Protein AF-A0A7S1TN09-F1 (afdb_monomer_lite)

Radius of gyration: 16.12 Å; chains: 1; bounding box: 36×36×45 Å

InterPro domains:
  IPR000008 C2 domain [PF00168] (5-78)
  IPR035892 C2 domain superfamily [G3DSA:2.60.40.150] (2-97)
  IPR035892 C2 domain superfamily [SSF49562] (10-98)

pLDDT: mean 85.34, std 12.24, range [42.09, 96.44]

Secondary structure (DSSP, 8-state):
--------------SS---------------TTPPPPPEEEEE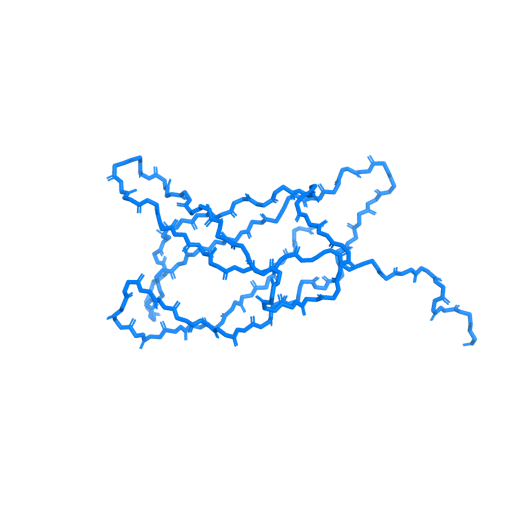EEE-SS-EEEEEEEEE-GGG-B-SPP-GGG-EEEEPBPS-TTSPP-EEEE--B-----GGG---

Organism: NCBI:txid1077150

Sequence (107 aa):
GSKACKGRVVCHQTTAPLWNELLIVRDVRIAEGEKFPNLNVILYDWNVIKADYLGRALISANELDDLPPAASNAQWYNVFTSNPESPGGQILADFQLVRIGSEAMAD

Foldseek 3Di:
DDWDDDADQDDDPDPDDDRPDDDDGPDDDADPPGDDDWDKDWDWDDDPVDTHTPFIFTGDPVLAAQDDFDLVQWDWTWTDDPDPPDHTDTDTGHHHDHDDDPPPPDD

Structure (mmCIF, N/CA/C/O backbone):
data_AF-A0A7S1TN09-F1
#
_entry.id   AF-A0A7S1TN09-F1
#
loop_
_atom_site.group_PDB
_atom_site.id
_atom_site.type_symbol
_atom_site.label_atom_id
_atom_site.label_alt_id
_atom_site.label_comp_id
_atom_site.label_asym_id
_atom_site.label_entity_id
_atom_site.label_seq_id
_atom_site.pdbx_PDB_ins_code
_atom_site.Cartn_x
_atom_site.Cartn_y
_atom_site.Cartn_z
_atom_site.occupancy
_atom_site.B_iso_or_equiv
_atom_site.auth_seq_id
_atom_site.auth_comp_id
_atom_site.auth_asym_id
_atom_site.auth_atom_id
_atom_site.pdbx_PDB_model_num
ATOM 1 N N . GLY A 1 1 ? 7.267 -2.905 18.222 1.00 57.59 1 GLY A N 1
ATOM 2 C CA . GLY A 1 1 ? 8.286 -3.012 17.154 1.00 57.59 1 GLY A CA 1
ATOM 3 C C . GLY A 1 1 ? 7.599 -2.954 15.805 1.00 57.59 1 GLY A C 1
ATOM 4 O O . GLY A 1 1 ? 6.457 -3.392 15.734 1.00 57.59 1 GLY A O 1
ATOM 5 N N . SER A 1 2 ? 8.256 -2.409 14.775 1.00 78.06 2 SER A N 1
ATOM 6 C CA . SER A 1 2 ? 7.678 -2.320 13.423 1.00 78.06 2 SER A CA 1
ATOM 7 C C . SER A 1 2 ? 7.352 -3.715 12.878 1.00 78.06 2 SER A C 1
ATOM 9 O O . SER A 1 2 ? 8.167 -4.632 13.002 1.00 78.06 2 SER A O 1
ATOM 11 N N . LYS A 1 3 ? 6.148 -3.889 12.328 1.00 90.06 3 LYS A N 1
ATOM 12 C CA . LYS A 1 3 ? 5.684 -5.131 11.698 1.00 90.06 3 LYS A CA 1
ATOM 13 C C . LYS A 1 3 ? 5.625 -4.915 10.191 1.00 90.06 3 LYS A C 1
ATOM 15 O O . LYS A 1 3 ? 5.196 -3.858 9.741 1.00 90.06 3 LYS A O 1
ATOM 20 N N . ALA A 1 4 ? 6.053 -5.912 9.427 1.00 92.88 4 ALA A N 1
ATOM 21 C CA . ALA A 1 4 ? 6.075 -5.847 7.974 1.00 92.88 4 ALA A CA 1
ATOM 22 C C . ALA A 1 4 ? 5.751 -7.213 7.366 1.00 92.88 4 ALA A C 1
ATOM 24 O O . ALA A 1 4 ? 5.985 -8.255 7.980 1.00 92.88 4 ALA A O 1
ATOM 25 N N . CYS A 1 5 ? 5.239 -7.188 6.141 1.00 94.31 5 CYS A N 1
ATOM 26 C CA . CYS A 1 5 ? 5.036 -8.350 5.287 1.00 94.31 5 CYS A CA 1
ATOM 27 C C . CYS A 1 5 ? 5.641 -8.042 3.910 1.00 94.31 5 CYS A C 1
ATOM 29 O O . CYS A 1 5 ? 5.689 -6.879 3.506 1.00 94.31 5 CYS A O 1
ATOM 31 N N . LYS A 1 6 ? 6.119 -9.070 3.204 1.00 93.75 6 LYS A N 1
ATOM 32 C CA . LYS A 1 6 ? 6.649 -8.953 1.842 1.00 93.75 6 LYS A CA 1
ATOM 33 C C . LYS A 1 6 ? 5.672 -9.618 0.873 1.00 93.75 6 LYS A C 1
ATOM 35 O O . LYS A 1 6 ? 5.331 -10.781 1.071 1.00 93.75 6 LYS A O 1
ATOM 40 N N . GLY A 1 7 ? 5.275 -8.888 -0.166 1.00 92.94 7 GLY A N 1
ATOM 41 C CA . GLY A 1 7 ? 4.480 -9.420 -1.272 1.00 92.94 7 GLY A CA 1
ATOM 42 C C . GLY A 1 7 ? 5.284 -10.261 -2.260 1.00 92.94 7 GLY A C 1
ATOM 43 O O . GLY A 1 7 ? 6.508 -10.412 -2.152 1.00 92.94 7 GLY A O 1
ATOM 44 N N . ARG A 1 8 ? 4.591 -10.831 -3.243 1.00 92.62 8 ARG A N 1
ATOM 45 C CA . ARG A 1 8 ? 5.225 -11.614 -4.308 1.00 92.62 8 ARG A CA 1
ATOM 46 C C . ARG A 1 8 ? 6.051 -10.720 -5.229 1.00 92.62 8 ARG A C 1
ATOM 48 O O . ARG A 1 8 ? 5.687 -9.587 -5.535 1.00 92.62 8 ARG A O 1
ATOM 55 N N . VAL A 1 9 ? 7.164 -11.262 -5.718 1.00 90.06 9 VAL A N 1
ATOM 56 C CA . VAL A 1 9 ? 7.922 -10.635 -6.805 1.00 90.06 9 VAL A CA 1
ATOM 57 C C . VAL A 1 9 ? 7.248 -11.003 -8.122 1.00 90.06 9 VAL A C 1
ATOM 59 O O . VAL A 1 9 ? 7.109 -12.185 -8.434 1.00 90.06 9 VAL A O 1
ATOM 62 N N . VAL A 1 10 ? 6.836 -9.995 -8.886 1.00 85.56 10 VAL A N 1
ATOM 63 C CA . VAL A 1 10 ? 6.203 -10.161 -10.197 1.00 85.56 10 VAL A CA 1
ATOM 64 C C . VAL A 1 10 ? 7.196 -9.696 -11.260 1.00 85.56 10 VAL A C 1
ATOM 66 O O . VAL A 1 10 ? 7.529 -8.518 -11.322 1.00 85.56 10 VAL A O 1
ATOM 69 N N . CYS A 1 11 ? 7.696 -10.624 -12.080 1.00 72.19 11 CYS A N 1
ATOM 70 C CA . CYS A 1 11 ? 8.667 -10.330 -13.136 1.00 72.19 11 CYS A CA 1
ATOM 71 C C . CYS A 1 11 ? 7.971 -10.308 -14.500 1.00 72.19 11 CYS A C 1
ATOM 73 O O . CYS A 1 11 ? 8.029 -11.253 -15.286 1.00 72.19 11 CYS A O 1
ATOM 75 N N . HIS A 1 12 ? 7.277 -9.210 -14.760 1.00 66.62 12 HIS A N 1
ATOM 76 C CA . HIS A 1 12 ? 6.809 -8.850 -16.088 1.00 66.62 12 HIS A CA 1
ATOM 77 C C . HIS A 1 12 ? 7.455 -7.501 -16.363 1.00 66.62 12 HIS A C 1
ATOM 79 O O . HIS A 1 12 ? 7.265 -6.588 -15.570 1.00 66.62 12 HIS A O 1
ATOM 85 N N . GLN A 1 13 ? 8.275 -7.367 -17.405 1.00 81.12 13 GLN A N 1
ATOM 86 C CA . GLN A 1 13 ? 8.835 -6.069 -17.794 1.00 81.12 13 GLN A CA 1
ATOM 87 C C . GLN A 1 13 ? 7.681 -5.147 -18.230 1.00 81.12 13 GLN A C 1
ATOM 89 O O . GLN A 1 13 ? 7.343 -5.075 -19.407 1.00 81.12 13 GLN A O 1
ATOM 94 N N . THR A 1 14 ? 7.002 -4.522 -17.267 1.00 86.62 14 THR A N 1
ATOM 95 C CA . THR A 1 14 ? 5.764 -3.765 -17.455 1.00 86.62 14 THR A CA 1
ATOM 96 C C . THR A 1 14 ? 5.713 -2.574 -16.510 1.00 86.62 14 THR A C 1
ATOM 98 O O . THR A 1 14 ? 6.253 -2.608 -15.407 1.00 86.62 14 THR A O 1
ATOM 101 N N . THR A 1 15 ? 5.026 -1.523 -16.942 1.00 87.44 15 THR A N 1
ATOM 102 C CA . THR A 1 15 ? 4.771 -0.314 -16.150 1.00 87.44 15 THR A CA 1
ATOM 103 C C . THR A 1 15 ? 3.530 -0.434 -15.267 1.00 87.44 15 THR A C 1
ATOM 105 O O . THR A 1 15 ? 3.339 0.388 -14.376 1.00 87.44 15 THR A O 1
ATOM 108 N N . ALA A 1 16 ? 2.697 -1.455 -15.492 1.00 90.69 16 ALA A N 1
ATOM 109 C CA . ALA A 1 16 ? 1.463 -1.710 -14.751 1.00 90.69 16 ALA A CA 1
ATOM 110 C C . ALA A 1 16 ? 1.418 -3.165 -14.240 1.00 90.69 16 ALA A C 1
ATOM 112 O O . ALA A 1 16 ? 0.633 -3.977 -14.739 1.00 90.69 16 ALA A O 1
ATOM 113 N N . PRO A 1 17 ? 2.308 -3.544 -13.303 1.00 92.31 17 PRO A N 1
ATOM 114 C CA . PRO A 1 17 ? 2.315 -4.885 -12.730 1.00 92.31 17 PRO A CA 1
ATOM 115 C C . PRO A 1 17 ? 1.031 -5.165 -11.941 1.00 92.31 17 PRO A C 1
ATOM 117 O O . PRO A 1 17 ? 0.481 -4.289 -11.275 1.00 92.31 17 PRO A O 1
ATOM 120 N N . LEU A 1 18 ? 0.574 -6.417 -11.999 1.00 93.50 18 LEU A N 1
ATOM 121 C CA . LEU A 1 18 ? -0.574 -6.903 -11.240 1.00 93.50 18 LEU A CA 1
ATOM 122 C C . LEU A 1 18 ? -0.106 -7.946 -10.231 1.00 93.50 18 LEU A C 1
ATOM 124 O O . LEU A 1 18 ? 0.451 -8.975 -10.613 1.00 93.50 18 LEU A O 1
ATOM 128 N N . TRP A 1 19 ? -0.366 -7.697 -8.949 1.00 92.81 19 TRP A N 1
ATOM 129 C CA . TRP A 1 19 ? -0.049 -8.654 -7.891 1.00 92.81 19 TRP A CA 1
ATOM 130 C C . TRP A 1 19 ? -1.205 -9.580 -7.558 1.00 92.81 19 TRP A C 1
ATOM 132 O O . TRP A 1 19 ? -0.940 -10.734 -7.244 1.00 92.81 19 TRP A O 1
ATOM 142 N N . ASN A 1 20 ? -2.460 -9.114 -7.620 1.00 91.94 20 ASN A N 1
ATOM 143 C CA . ASN A 1 20 ? -3.653 -9.885 -7.236 1.00 91.94 20 ASN A CA 1
ATOM 144 C C . ASN A 1 20 ? -3.418 -10.703 -5.952 1.00 91.94 20 ASN A C 1
ATOM 146 O O . ASN A 1 20 ? -3.549 -11.929 -5.947 1.00 91.94 20 ASN A O 1
ATOM 150 N N . GLU A 1 21 ? -2.946 -10.036 -4.899 1.00 93.75 21 GLU A N 1
ATOM 151 C CA . GLU A 1 21 ? -2.536 -10.677 -3.653 1.00 93.75 21 GLU A CA 1
ATOM 152 C C . GLU A 1 21 ? -3.174 -10.018 -2.433 1.00 93.75 21 GLU A C 1
ATOM 154 O O . GLU A 1 21 ? -3.518 -8.840 -2.455 1.00 93.75 21 GLU A O 1
ATOM 159 N N . LEU A 1 22 ? -3.300 -10.803 -1.364 1.00 92.81 22 LEU A N 1
ATOM 160 C CA . LEU A 1 22 ? -3.721 -10.345 -0.048 1.00 92.81 22 LEU A CA 1
ATOM 161 C C . LEU A 1 22 ? -2.523 -10.429 0.898 1.00 92.81 22 LEU A C 1
ATOM 163 O O . LEU A 1 22 ? -1.980 -11.515 1.115 1.00 92.81 22 LEU A O 1
ATOM 167 N N . LEU A 1 23 ? -2.135 -9.296 1.481 1.00 94.50 23 LEU A N 1
ATOM 168 C CA . LEU A 1 23 ? -1.094 -9.230 2.505 1.00 94.50 23 LEU A CA 1
ATOM 169 C C . LEU A 1 23 ? -1.728 -8.976 3.866 1.00 94.50 23 LEU A C 1
ATOM 171 O O . LEU A 1 23 ? -2.540 -8.071 4.025 1.00 94.50 23 LEU A O 1
ATOM 175 N N . ILE A 1 24 ? -1.334 -9.774 4.858 1.00 93.00 24 ILE A N 1
ATOM 176 C CA . ILE A 1 24 ? -1.842 -9.661 6.225 1.00 93.00 24 ILE A CA 1
ATOM 177 C C . ILE A 1 24 ? -0.662 -9.404 7.155 1.00 93.00 24 ILE A C 1
ATOM 179 O O . ILE A 1 24 ? 0.184 -10.277 7.366 1.00 93.00 24 ILE A O 1
ATOM 183 N N . VAL A 1 25 ? -0.623 -8.210 7.744 1.00 92.12 25 VAL A N 1
ATOM 184 C CA . VAL A 1 25 ? 0.320 -7.875 8.815 1.00 92.12 25 VAL A CA 1
ATOM 185 C C . VAL A 1 25 ? -0.315 -8.270 10.148 1.00 92.12 25 VAL A C 1
ATOM 187 O O . VAL A 1 25 ? -1.246 -7.624 10.618 1.00 92.12 25 VAL A O 1
ATOM 190 N N . ARG A 1 26 ? 0.163 -9.365 10.746 1.00 90.31 26 ARG A N 1
ATOM 191 C CA . ARG A 1 26 ? -0.372 -9.903 12.008 1.00 90.31 26 ARG A CA 1
ATOM 192 C C . ARG A 1 26 ? 0.317 -9.304 13.234 1.00 90.31 26 ARG A C 1
ATOM 194 O O . ARG A 1 26 ? 1.411 -8.742 13.150 1.00 90.31 26 ARG A O 1
ATOM 201 N N . ASP A 1 27 ? -0.331 -9.478 14.384 1.00 87.56 27 ASP A N 1
ATOM 202 C CA . ASP A 1 27 ? 0.200 -9.155 15.714 1.00 87.56 27 ASP A CA 1
ATOM 203 C C . ASP A 1 27 ? 0.636 -7.691 15.874 1.00 87.56 27 ASP A C 1
ATOM 205 O O . ASP A 1 27 ? 1.622 -7.382 16.556 1.00 87.56 27 ASP A O 1
ATOM 209 N N . VAL A 1 28 ? -0.092 -6.780 15.226 1.00 86.94 28 VAL A N 1
ATOM 210 C CA . VAL A 1 28 ? 0.057 -5.339 15.427 1.00 86.94 28 VAL A CA 1
ATOM 211 C C . VAL A 1 28 ? -0.588 -4.994 16.765 1.00 86.94 28 VAL A C 1
ATOM 213 O O . VAL A 1 28 ? -1.807 -4.999 16.905 1.00 86.94 28 VAL A O 1
ATOM 216 N N . ARG A 1 29 ? 0.249 -4.74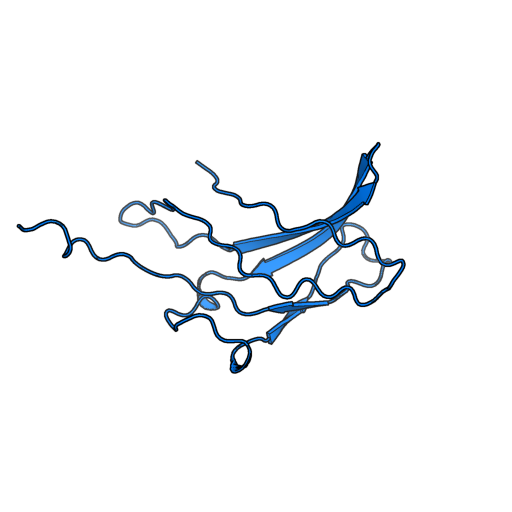1 17.773 1.00 86.19 29 ARG A N 1
ATOM 217 C CA . ARG A 1 29 ? -0.184 -4.289 19.099 1.00 86.19 29 ARG A CA 1
ATOM 218 C C . ARG A 1 29 ? -0.042 -2.776 19.167 1.00 86.19 29 ARG A C 1
ATOM 220 O O . ARG A 1 29 ? 1.041 -2.267 18.887 1.00 86.19 29 ARG A O 1
ATOM 227 N N . ILE A 1 30 ? -1.121 -2.103 19.541 1.00 83.94 30 ILE A N 1
ATOM 228 C CA . ILE A 1 30 ? -1.184 -0.655 19.747 1.00 83.94 30 ILE A CA 1
ATOM 229 C C . ILE A 1 30 ? -1.491 -0.469 21.227 1.00 83.94 30 ILE A C 1
ATOM 231 O O . ILE A 1 30 ? -2.468 -1.042 21.713 1.00 83.94 30 ILE A O 1
ATOM 235 N N . ALA A 1 31 ? -0.619 0.222 21.959 1.00 83.94 31 ALA A N 1
ATOM 236 C CA . ALA A 1 31 ? -0.846 0.439 23.381 1.00 83.94 31 ALA A CA 1
ATOM 237 C C . ALA A 1 31 ? -1.988 1.442 23.601 1.00 83.94 31 ALA A C 1
ATOM 239 O O . ALA A 1 31 ? -2.319 2.247 22.729 1.00 83.94 31 ALA A O 1
ATOM 240 N N . GLU A 1 32 ? -2.602 1.394 24.781 1.00 83.81 32 GLU A N 1
ATOM 241 C CA . GLU A 1 32 ? -3.653 2.343 25.139 1.00 83.81 32 GLU A CA 1
ATOM 242 C C . GLU A 1 32 ? -3.122 3.786 25.080 1.00 83.81 32 GLU A C 1
ATOM 244 O O . GLU A 1 32 ? -2.050 4.093 25.600 1.00 83.81 32 GLU A O 1
ATOM 249 N N . GLY A 1 33 ? -3.861 4.668 24.402 1.00 85.88 33 GLY A N 1
ATOM 250 C CA . GLY A 1 33 ? -3.466 6.063 24.189 1.00 85.88 33 GLY A CA 1
ATOM 251 C C . GLY A 1 33 ? -2.465 6.296 23.048 1.00 85.88 33 GLY A C 1
ATOM 252 O O . GLY A 1 33 ? -2.211 7.452 22.704 1.00 85.88 33 GLY A O 1
ATOM 253 N N . GLU A 1 34 ? -1.925 5.248 22.416 1.00 86.38 34 GLU A N 1
ATOM 254 C CA . GLU A 1 34 ? -1.118 5.407 21.205 1.00 86.38 34 GLU A CA 1
ATOM 255 C C . GLU A 1 34 ? -1.991 5.723 19.988 1.00 86.38 34 GLU A C 1
ATOM 257 O O . GLU A 1 34 ? -3.106 5.223 19.823 1.00 86.38 34 GLU A O 1
ATOM 262 N N . LYS A 1 35 ? -1.459 6.560 19.092 1.00 85.56 35 LYS A N 1
ATOM 263 C CA . LYS A 1 35 ? -2.094 6.803 17.796 1.00 85.56 35 LYS A CA 1
ATOM 264 C C . LYS A 1 35 ? -1.970 5.561 16.925 1.00 85.56 35 LYS A C 1
ATOM 266 O O . LYS A 1 35 ? -0.923 4.913 16.902 1.00 85.56 35 LYS A O 1
ATOM 271 N N . PHE A 1 36 ? -3.011 5.295 16.143 1.00 85.94 36 PHE A N 1
ATOM 272 C CA . PHE A 1 36 ? -2.952 4.268 15.115 1.00 85.94 36 PHE A CA 1
ATOM 273 C C . PHE A 1 36 ? -1.808 4.561 14.129 1.00 85.94 36 PHE A C 1
ATOM 275 O O . PHE A 1 36 ? -1.631 5.715 13.718 1.00 85.94 36 PHE A O 1
ATOM 282 N N . PRO A 1 37 ? -0.999 3.549 13.771 1.00 85.19 37 PRO A N 1
ATOM 283 C CA . PRO A 1 37 ? 0.114 3.741 12.862 1.00 85.19 37 PRO A CA 1
ATOM 284 C C . PRO A 1 37 ? -0.391 3.914 11.430 1.00 85.19 37 PRO A C 1
ATOM 286 O O . PRO A 1 37 ? -1.297 3.213 10.987 1.00 85.19 37 PRO A O 1
ATOM 289 N N . ASN A 1 38 ? 0.260 4.802 10.685 1.00 91.38 38 ASN A N 1
ATOM 290 C CA . ASN A 1 38 ? 0.082 4.863 9.239 1.00 91.38 38 ASN A CA 1
ATOM 291 C C . ASN A 1 38 ? 0.659 3.602 8.587 1.00 91.38 38 ASN A C 1
ATOM 293 O O . ASN A 1 38 ? 1.720 3.105 8.992 1.00 91.38 38 ASN A O 1
ATOM 297 N N . LEU A 1 39 ? 0.010 3.131 7.528 1.00 93.50 39 LEU A N 1
ATOM 298 C CA . LEU A 1 39 ? 0.524 2.044 6.712 1.00 93.50 39 LEU A CA 1
ATOM 299 C C . LEU A 1 39 ? 1.484 2.608 5.659 1.00 93.50 39 LEU A C 1
ATOM 301 O O . LEU A 1 39 ? 1.198 3.590 4.977 1.00 93.50 39 LEU A O 1
ATOM 305 N N . ASN A 1 40 ? 2.647 1.975 5.534 1.00 95.06 40 ASN A N 1
ATOM 306 C CA . ASN A 1 40 ? 3.631 2.306 4.512 1.00 95.06 40 ASN A CA 1
ATOM 307 C C . ASN A 1 40 ? 3.714 1.144 3.527 1.00 95.06 40 ASN A C 1
ATOM 309 O O . ASN A 1 40 ? 4.129 0.048 3.905 1.00 95.06 40 ASN A O 1
ATOM 313 N N . VAL A 1 41 ? 3.372 1.398 2.268 1.00 95.38 41 VAL A N 1
ATOM 314 C CA . VAL A 1 41 ? 3.577 0.446 1.175 1.00 95.38 41 VAL A CA 1
ATOM 315 C C . VAL A 1 41 ? 4.798 0.889 0.400 1.00 95.38 41 VAL A C 1
ATOM 317 O O . VAL A 1 41 ? 4.827 1.992 -0.142 1.00 95.38 41 VAL A O 1
ATOM 320 N N . ILE A 1 42 ? 5.821 0.040 0.380 1.00 94.56 42 ILE A N 1
ATOM 321 C CA . ILE A 1 42 ? 7.094 0.345 -0.265 1.00 94.56 42 ILE A CA 1
ATOM 322 C C . ILE A 1 42 ? 7.253 -0.550 -1.485 1.00 94.56 42 ILE A C 1
ATOM 324 O O . ILE A 1 42 ? 7.201 -1.775 -1.372 1.00 94.56 42 ILE A O 1
ATOM 328 N N . LEU A 1 43 ? 7.461 0.075 -2.639 1.00 92.81 43 LEU A N 1
ATOM 329 C CA . LEU A 1 43 ? 7.656 -0.607 -3.906 1.00 92.81 43 LEU A CA 1
ATOM 330 C C . LEU A 1 43 ? 9.140 -0.680 -4.240 1.00 92.81 43 LEU A C 1
ATOM 332 O O . LEU A 1 43 ? 9.878 0.300 -4.105 1.00 92.81 43 LEU A O 1
ATOM 336 N N . TYR A 1 44 ? 9.547 -1.852 -4.712 1.00 91.62 44 TYR A N 1
ATOM 337 C CA . TYR A 1 44 ? 10.898 -2.121 -5.170 1.00 91.62 44 TYR A CA 1
ATOM 338 C C . TYR A 1 44 ? 10.854 -2.783 -6.543 1.00 91.62 44 TYR A C 1
ATOM 340 O O . TYR A 1 44 ? 10.016 -3.654 -6.778 1.00 91.62 44 TYR A O 1
ATOM 348 N N . ASP A 1 45 ? 11.793 -2.416 -7.406 1.00 89.12 45 ASP A N 1
ATOM 349 C CA . ASP A 1 45 ? 12.185 -3.227 -8.547 1.00 89.12 45 ASP A CA 1
ATOM 350 C C . ASP A 1 45 ? 13.160 -4.287 -8.038 1.00 89.12 45 ASP A C 1
ATOM 352 O O . ASP A 1 45 ? 14.202 -3.976 -7.453 1.00 89.12 45 ASP A O 1
ATOM 356 N N . TRP A 1 46 ? 12.771 -5.552 -8.157 1.00 86.25 46 TRP A N 1
ATOM 357 C CA . TRP A 1 46 ? 13.518 -6.655 -7.577 1.00 86.25 46 TRP A CA 1
ATOM 358 C C . TRP A 1 46 ? 14.327 -7.383 -8.644 1.00 86.25 46 TRP A C 1
ATOM 360 O O . TRP A 1 46 ? 13.789 -8.130 -9.460 1.00 86.25 46 TRP A O 1
ATOM 370 N N . ASN A 1 47 ? 15.646 -7.274 -8.540 1.00 82.75 47 ASN A N 1
ATOM 371 C CA . ASN A 1 47 ? 16.604 -8.145 -9.200 1.00 82.75 47 ASN A CA 1
ATOM 372 C C . ASN A 1 47 ? 17.194 -9.125 -8.164 1.00 82.75 47 ASN A C 1
ATOM 374 O O . ASN A 1 47 ? 17.337 -8.805 -6.985 1.00 82.75 47 ASN A O 1
ATOM 378 N N . VAL A 1 48 ? 17.577 -10.332 -8.595 1.00 80.81 48 VAL A N 1
ATOM 379 C CA . VAL A 1 48 ? 18.278 -11.332 -7.766 1.00 80.81 48 VAL A CA 1
ATOM 380 C C . VAL A 1 48 ? 19.533 -10.788 -7.070 1.00 80.81 48 VAL A C 1
ATOM 382 O O . VAL A 1 48 ? 19.913 -11.307 -6.025 1.00 80.81 48 VAL A O 1
ATOM 385 N N . ILE A 1 49 ? 20.156 -9.739 -7.616 1.00 87.00 49 ILE A N 1
ATOM 386 C CA . ILE A 1 49 ? 21.362 -9.109 -7.055 1.00 87.00 49 ILE A CA 1
ATOM 387 C C . ILE A 1 49 ? 21.026 -7.904 -6.160 1.00 87.00 49 ILE A C 1
ATOM 389 O O . ILE A 1 49 ? 21.759 -7.616 -5.214 1.00 87.00 49 ILE A O 1
ATOM 393 N N . LYS A 1 50 ? 19.941 -7.175 -6.451 1.00 86.69 50 LYS A N 1
ATOM 394 C CA . LYS A 1 50 ? 19.624 -5.894 -5.808 1.00 86.69 50 LYS A CA 1
ATOM 395 C C . LYS A 1 50 ? 18.131 -5.584 -5.890 1.00 86.69 50 LYS A C 1
ATOM 397 O O . LYS A 1 50 ? 17.503 -5.837 -6.910 1.00 86.69 50 LYS A O 1
ATOM 402 N N . ALA A 1 51 ? 17.596 -4.976 -4.835 1.00 88.31 51 ALA A N 1
ATOM 403 C CA . ALA A 1 51 ? 16.288 -4.335 -4.861 1.00 88.31 51 ALA A CA 1
ATOM 404 C C . ALA A 1 51 ? 16.461 -2.816 -5.000 1.00 88.31 51 ALA A C 1
ATOM 406 O O . ALA A 1 51 ? 17.065 -2.183 -4.130 1.00 88.31 51 ALA A O 1
ATOM 407 N N . ASP A 1 52 ? 15.942 -2.238 -6.077 1.00 89.56 52 ASP A N 1
ATOM 408 C CA . ASP A 1 52 ? 15.937 -0.798 -6.312 1.00 89.56 52 ASP A CA 1
ATOM 409 C C . ASP A 1 52 ? 14.630 -0.194 -5.796 1.00 89.56 52 ASP A C 1
ATOM 411 O O . ASP A 1 52 ? 13.542 -0.660 -6.116 1.00 89.56 52 ASP A O 1
ATOM 415 N N . TYR A 1 53 ? 14.717 0.828 -4.943 1.00 90.62 53 TYR A N 1
ATOM 416 C CA . TYR A 1 53 ? 13.536 1.503 -4.402 1.00 90.62 53 TYR A CA 1
ATOM 417 C C . TYR A 1 53 ? 12.825 2.293 -5.503 1.00 90.62 53 TYR A C 1
ATOM 419 O O . TYR A 1 53 ? 13.425 3.174 -6.117 1.00 90.62 53 TYR A O 1
ATOM 427 N N . LEU A 1 54 ? 11.540 2.010 -5.706 1.00 90.12 54 LEU A N 1
ATOM 428 C CA . LEU A 1 54 ? 10.701 2.720 -6.672 1.00 90.12 54 LEU A CA 1
ATOM 429 C C . LEU A 1 54 ? 9.908 3.843 -6.012 1.00 90.12 54 LEU A C 1
ATOM 431 O O . LEU A 1 54 ? 9.721 4.904 -6.600 1.00 90.12 54 LEU A O 1
ATOM 435 N N . GLY A 1 55 ? 9.445 3.633 -4.781 1.00 92.94 55 GLY A N 1
ATOM 436 C CA . GLY A 1 55 ? 8.649 4.635 -4.094 1.00 92.94 55 GLY A CA 1
ATOM 437 C C . GLY A 1 55 ? 7.888 4.102 -2.892 1.00 92.94 55 GLY A C 1
ATOM 438 O O . GLY A 1 55 ? 7.960 2.921 -2.543 1.00 92.94 55 GLY A O 1
ATOM 439 N N . ARG A 1 56 ? 7.140 5.005 -2.261 1.00 94.19 56 ARG A N 1
ATOM 440 C CA . ARG A 1 56 ? 6.327 4.726 -1.082 1.00 94.19 56 ARG A CA 1
ATOM 441 C C . ARG A 1 56 ? 4.958 5.377 -1.199 1.00 94.19 56 ARG A C 1
ATOM 443 O O . ARG A 1 56 ? 4.873 6.589 -1.390 1.00 94.19 56 ARG A O 1
ATOM 450 N N . ALA A 1 57 ? 3.911 4.588 -1.001 1.00 94.38 57 ALA A N 1
ATOM 451 C CA . ALA A 1 57 ? 2.592 5.100 -0.658 1.00 94.38 57 ALA A CA 1
ATOM 452 C C . ALA A 1 57 ? 2.461 5.140 0.872 1.00 94.38 57 ALA A C 1
ATOM 454 O O . ALA A 1 57 ? 2.812 4.177 1.563 1.00 94.38 57 ALA A O 1
ATOM 455 N N . LEU A 1 58 ? 2.005 6.276 1.398 1.00 94.12 58 LEU A N 1
ATOM 456 C CA . LEU A 1 58 ? 1.715 6.471 2.816 1.00 94.12 58 LEU A CA 1
ATOM 457 C C . LEU A 1 58 ? 0.203 6.579 2.976 1.00 94.12 58 LEU A C 1
ATOM 459 O O . LEU A 1 58 ? -0.396 7.498 2.428 1.00 94.12 58 LEU A O 1
ATOM 463 N N . ILE A 1 59 ? -0.376 5.648 3.722 1.00 94.50 59 ILE A N 1
ATOM 464 C CA . ILE A 1 59 ? -1.813 5.557 3.952 1.00 94.50 59 ILE A CA 1
ATOM 465 C C . ILE A 1 59 ? -2.036 5.969 5.401 1.00 94.50 59 ILE A C 1
ATOM 467 O O . ILE A 1 59 ? -1.460 5.380 6.326 1.00 94.50 59 ILE A O 1
ATOM 471 N N . SER A 1 60 ? -2.813 7.029 5.597 1.00 92.56 60 SER A N 1
ATOM 472 C CA . SER A 1 60 ? -3.137 7.530 6.924 1.00 92.56 60 SER A CA 1
ATOM 473 C C . SER A 1 60 ? -3.953 6.495 7.682 1.00 92.56 60 SER A C 1
ATOM 475 O O . SER A 1 60 ? -4.814 5.833 7.112 1.00 92.56 60 SER A O 1
ATOM 477 N N . ALA A 1 61 ? -3.749 6.391 8.992 1.00 90.12 61 ALA A N 1
ATOM 478 C CA . ALA A 1 61 ? -4.566 5.506 9.817 1.00 90.12 61 ALA A CA 1
ATOM 479 C C . ALA A 1 61 ? -6.077 5.802 9.729 1.00 90.12 61 ALA A C 1
ATOM 481 O O . ALA A 1 61 ? -6.880 4.901 9.928 1.00 90.12 61 ALA A O 1
ATOM 482 N N . ASN A 1 62 ? -6.464 7.042 9.411 1.00 89.62 62 ASN A N 1
ATOM 483 C CA . ASN A 1 62 ? -7.869 7.427 9.229 1.00 89.62 62 ASN A CA 1
ATOM 484 C C . ASN A 1 62 ? -8.467 6.942 7.897 1.00 89.62 62 ASN A C 1
ATOM 486 O O . ASN A 1 62 ? -9.677 7.015 7.720 1.00 89.62 62 ASN A O 1
ATOM 490 N N . GLU A 1 63 ? -7.620 6.524 6.956 1.00 90.44 63 GLU A N 1
ATOM 491 C CA . GLU A 1 63 ? -8.023 5.938 5.675 1.00 90.44 63 GLU A CA 1
ATOM 492 C C . GLU A 1 63 ? -8.113 4.410 5.757 1.00 90.44 63 GLU A C 1
ATOM 494 O O . GLU A 1 63 ? -8.534 3.788 4.791 1.00 90.44 63 GLU A O 1
ATOM 499 N N . LEU A 1 64 ? -7.707 3.815 6.887 1.00 89.38 64 LEU A N 1
ATOM 500 C CA . LEU A 1 64 ? -7.874 2.392 7.152 1.00 89.38 64 LEU A CA 1
ATOM 501 C C . LEU A 1 64 ? -9.264 2.171 7.752 1.00 89.38 64 LEU A C 1
ATOM 503 O O . LEU A 1 64 ? -9.522 2.548 8.898 1.00 89.38 64 LEU A O 1
ATOM 507 N N . ASP A 1 65 ? -10.153 1.572 6.978 1.00 83.44 65 ASP A N 1
ATOM 508 C CA . ASP A 1 65 ? -11.484 1.158 7.401 1.00 83.44 65 ASP A CA 1
ATOM 509 C C . ASP A 1 65 ? -11.456 -0.198 8.129 1.00 83.44 65 ASP A C 1
ATOM 511 O O . ASP A 1 65 ? -10.429 -0.874 8.254 1.00 83.44 65 ASP A O 1
ATOM 515 N N . ASP A 1 66 ? -12.589 -0.545 8.733 1.00 83.38 66 ASP A N 1
ATOM 516 C CA . ASP A 1 66 ? -12.823 -1.791 9.462 1.00 83.38 66 ASP A CA 1
ATOM 517 C C . ASP A 1 66 ? -13.673 -2.787 8.655 1.00 83.38 66 ASP A C 1
ATOM 519 O O . ASP A 1 66 ? -14.190 -3.769 9.199 1.00 83.38 66 ASP A O 1
ATOM 523 N N . LEU A 1 67 ? -13.806 -2.551 7.348 1.00 85.38 67 LEU A N 1
ATOM 524 C CA . LEU A 1 67 ? -14.546 -3.410 6.442 1.00 85.38 67 LEU A CA 1
ATOM 525 C C . LEU A 1 67 ? -13.754 -4.694 6.125 1.00 85.38 67 LEU A C 1
ATOM 527 O O . LEU A 1 67 ? -12.526 -4.771 6.234 1.00 85.38 67 LEU A O 1
ATOM 531 N N . PRO A 1 68 ? -14.438 -5.773 5.716 1.00 84.62 68 PRO A N 1
ATOM 532 C CA . PRO A 1 68 ? -13.754 -6.907 5.117 1.00 84.62 68 PRO A CA 1
ATOM 533 C C . PRO A 1 68 ? -13.031 -6.474 3.831 1.00 84.62 68 PRO A C 1
ATOM 535 O O . PRO A 1 68 ? -13.631 -5.757 3.026 1.00 84.62 68 PRO A O 1
ATOM 538 N N . PRO A 1 69 ? -11.793 -6.945 3.588 1.00 85.44 69 PRO A N 1
ATOM 539 C CA . PRO A 1 69 ? -11.044 -6.571 2.396 1.00 85.44 69 PRO A CA 1
ATOM 540 C C . PRO A 1 69 ? -11.780 -7.019 1.132 1.00 85.44 69 PRO A C 1
ATOM 542 O O . PRO A 1 69 ? -12.117 -8.198 0.980 1.00 85.44 69 PRO A O 1
ATOM 545 N N . ALA A 1 70 ? -12.006 -6.086 0.211 1.00 88.06 70 ALA A N 1
ATOM 546 C CA . ALA A 1 70 ? -12.749 -6.324 -1.017 1.00 88.06 70 ALA A CA 1
ATOM 547 C C . ALA A 1 70 ? -12.194 -5.496 -2.181 1.00 88.06 70 ALA A C 1
ATOM 549 O O . ALA A 1 70 ? -11.961 -4.297 -2.074 1.00 88.06 70 ALA A O 1
ATOM 550 N N . ALA A 1 71 ? -12.071 -6.119 -3.357 1.00 87.12 71 ALA A N 1
ATOM 551 C CA . ALA A 1 71 ? -11.610 -5.427 -4.565 1.00 87.12 71 ALA A CA 1
ATOM 552 C C . ALA A 1 71 ? -12.517 -4.247 -4.969 1.00 87.12 71 ALA A C 1
ATOM 554 O O . ALA A 1 71 ? -12.052 -3.309 -5.608 1.00 87.12 71 ALA A O 1
ATOM 555 N N . SER A 1 72 ? -13.797 -4.278 -4.580 1.00 92.00 72 SER A N 1
ATOM 556 C CA . SER A 1 72 ? -14.745 -3.177 -4.784 1.00 92.00 72 SER A CA 1
ATOM 557 C C . SER A 1 72 ? -14.408 -1.917 -3.989 1.00 92.00 72 SER A C 1
ATOM 559 O O . SER A 1 72 ? -14.858 -0.841 -4.368 1.00 92.00 72 SER A O 1
ATOM 561 N N . ASN A 1 73 ? -13.638 -2.048 -2.908 1.00 92.62 73 ASN A N 1
ATOM 562 C CA . ASN A 1 73 ? -13.245 -0.940 -2.041 1.00 92.62 73 ASN A CA 1
ATOM 563 C C . ASN A 1 73 ? -11.887 -0.352 -2.449 1.00 92.62 73 ASN A C 1
ATOM 565 O O . ASN A 1 73 ? -11.461 0.645 -1.877 1.00 92.62 73 ASN A O 1
ATOM 569 N N . ALA A 1 74 ? -11.207 -0.952 -3.434 1.00 94.25 74 ALA A N 1
ATOM 570 C CA . ALA A 1 74 ? -9.864 -0.550 -3.813 1.00 94.25 74 ALA A CA 1
ATOM 571 C C . ALA A 1 74 ? -9.822 0.876 -4.380 1.00 94.25 74 ALA A C 1
ATOM 573 O O . ALA A 1 74 ? -10.639 1.265 -5.217 1.00 94.25 74 ALA A O 1
ATOM 574 N N . GLN A 1 75 ? -8.813 1.636 -3.960 1.00 94.88 75 GLN A N 1
ATOM 575 C CA . GLN A 1 75 ? -8.585 3.020 -4.370 1.00 94.88 75 GLN A CA 1
ATOM 576 C C . GLN A 1 75 ? -7.157 3.207 -4.882 1.00 94.88 75 GLN A C 1
ATOM 578 O O . GLN A 1 75 ? -6.253 2.428 -4.572 1.00 94.88 75 GLN A O 1
ATOM 583 N N . TRP A 1 76 ? -6.960 4.235 -5.707 1.00 95.19 76 TRP A N 1
ATOM 584 C CA . TRP A 1 76 ? -5.638 4.607 -6.199 1.00 95.19 76 TRP A CA 1
ATOM 585 C C . TRP A 1 76 ? -4.903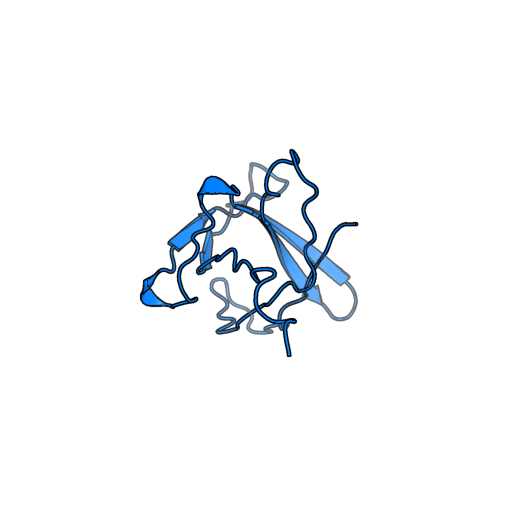 5.452 -5.161 1.00 95.19 76 TRP A C 1
ATOM 587 O O . TRP A 1 76 ? -5.322 6.565 -4.851 1.00 95.19 76 TRP A O 1
ATOM 597 N N . TYR A 1 77 ? -3.766 4.953 -4.686 1.00 94.00 77 TYR A N 1
ATOM 598 C CA . TYR A 1 77 ? -2.872 5.662 -3.777 1.00 94.00 77 TYR A CA 1
ATOM 599 C C . TYR A 1 77 ? -1.621 6.117 -4.518 1.00 94.00 77 TYR A C 1
ATOM 601 O O . TYR A 1 77 ? -0.968 5.337 -5.217 1.00 94.00 77 TYR A O 1
ATOM 609 N N . ASN A 1 78 ? -1.268 7.389 -4.343 1.00 93.56 78 ASN A N 1
ATOM 610 C CA . ASN A 1 78 ? -0.073 7.958 -4.954 1.00 93.56 78 ASN A CA 1
ATOM 611 C C . ASN A 1 78 ? 1.192 7.350 -4.341 1.00 93.56 78 ASN A C 1
ATOM 613 O O . ASN A 1 78 ? 1.336 7.259 -3.120 1.00 93.56 78 ASN A O 1
ATOM 617 N N . VAL A 1 79 ? 2.131 6.975 -5.205 1.00 93.94 79 VAL A N 1
ATOM 618 C CA . VAL A 1 79 ? 3.448 6.479 -4.819 1.00 93.94 79 VAL A CA 1
ATOM 619 C C . VAL A 1 79 ? 4.447 7.610 -4.988 1.00 93.94 79 VAL A C 1
ATOM 621 O O . VAL A 1 79 ? 4.703 8.078 -6.094 1.00 93.94 79 VAL A O 1
ATOM 624 N N . PHE A 1 80 ? 5.054 8.031 -3.885 1.00 90.62 80 PHE A N 1
ATOM 625 C CA . PHE A 1 80 ? 6.048 9.093 -3.888 1.00 90.62 80 PHE A CA 1
ATOM 626 C C . PHE A 1 80 ? 7.449 8.496 -3.976 1.00 90.62 80 PHE A C 1
ATOM 628 O O . PHE A 1 80 ? 7.848 7.663 -3.153 1.00 90.62 80 PHE A O 1
ATOM 635 N N . THR A 1 81 ? 8.206 8.924 -4.980 1.00 89.44 81 THR A N 1
ATOM 636 C CA . THR A 1 81 ? 9.618 8.561 -5.114 1.00 89.44 81 THR A CA 1
ATOM 637 C C . THR A 1 81 ? 10.481 9.530 -4.294 1.00 89.44 81 THR A C 1
ATOM 639 O O . THR A 1 81 ? 10.010 10.568 -3.826 1.00 89.44 81 THR A O 1
ATOM 642 N N . SER A 1 82 ? 11.754 9.199 -4.083 1.00 81.56 82 SER A N 1
ATOM 643 C CA . SER A 1 82 ? 12.712 10.128 -3.467 1.00 81.56 82 SER A CA 1
ATOM 644 C C . SER A 1 82 ? 13.160 11.244 -4.418 1.00 81.56 82 SER A C 1
ATOM 646 O O . SER A 1 82 ? 13.759 12.213 -3.961 1.00 81.56 82 SER A O 1
ATOM 648 N N . ASN A 1 83 ? 12.903 11.103 -5.723 1.00 77.06 83 ASN A N 1
ATOM 649 C CA . ASN A 1 83 ? 13.266 12.079 -6.740 1.00 77.06 83 ASN A CA 1
ATOM 650 C C . ASN A 1 83 ? 12.009 12.831 -7.225 1.00 77.06 83 ASN A C 1
ATOM 652 O O . ASN A 1 83 ? 11.172 12.226 -7.897 1.00 77.06 83 ASN A O 1
ATOM 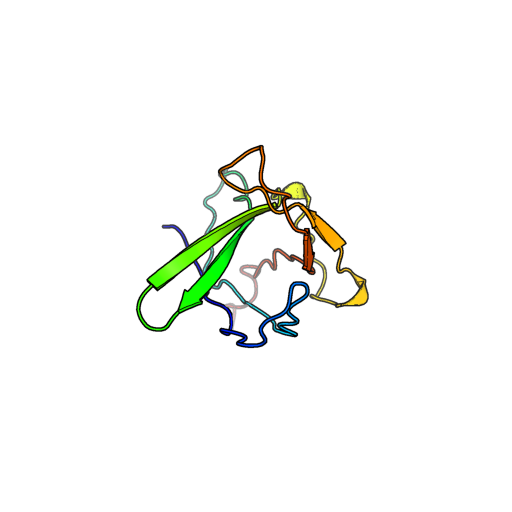656 N N . PRO A 1 84 ? 11.878 14.143 -6.963 1.00 66.25 84 PRO A N 1
ATOM 657 C CA . PRO A 1 84 ? 10.716 14.916 -7.405 1.00 66.25 84 PRO A CA 1
ATOM 658 C C . PRO A 1 84 ? 10.549 14.967 -8.935 1.00 66.25 84 PRO A C 1
ATOM 660 O O . PRO A 1 84 ? 9.453 15.254 -9.406 1.00 66.25 84 PRO A O 1
ATOM 663 N N . GLU A 1 85 ? 11.598 14.678 -9.711 1.00 69.44 85 GLU A N 1
ATOM 664 C CA . GLU A 1 85 ? 11.562 14.688 -11.181 1.00 69.44 85 GLU A CA 1
ATOM 665 C C . GLU A 1 85 ? 11.100 13.360 -11.799 1.00 69.44 85 GLU A C 1
ATOM 667 O O . GLU A 1 85 ? 10.818 13.294 -12.994 1.00 69.44 85 GLU A O 1
ATOM 672 N N . SER A 1 86 ? 11.032 12.281 -11.014 1.00 69.75 86 SER A N 1
ATOM 673 C CA . SER A 1 86 ? 10.555 10.984 -11.499 1.00 69.75 86 SER A CA 1
ATOM 674 C C . SER A 1 86 ? 9.052 10.860 -11.253 1.00 69.75 86 SER A C 1
ATOM 676 O O . SER A 1 86 ? 8.628 11.032 -10.106 1.00 69.75 86 SER A O 1
ATOM 678 N N . PRO A 1 87 ? 8.237 10.549 -12.282 1.00 63.09 87 PRO A N 1
ATOM 679 C CA . PRO A 1 87 ? 6.801 10.411 -12.102 1.00 63.09 87 PRO A CA 1
ATOM 680 C C . PRO A 1 87 ? 6.517 9.333 -11.054 1.00 63.09 87 PRO A C 1
ATOM 682 O O . PRO A 1 87 ? 6.911 8.175 -11.199 1.00 63.09 87 PRO A O 1
ATOM 685 N N . GLY A 1 88 ? 5.849 9.743 -9.977 1.00 76.75 88 GLY A N 1
ATOM 686 C CA . GLY A 1 88 ? 5.296 8.826 -8.997 1.00 76.75 88 GLY A CA 1
ATOM 687 C C . GLY A 1 88 ? 4.203 7.995 -9.653 1.00 76.75 88 GLY A C 1
ATOM 688 O O . GLY A 1 88 ? 3.286 8.543 -10.263 1.00 76.75 88 GLY A O 1
ATOM 689 N N . GLY A 1 89 ? 4.321 6.672 -9.575 1.00 90.81 89 GLY A N 1
ATOM 690 C CA . GLY A 1 89 ? 3.241 5.780 -9.979 1.00 90.81 89 GLY A CA 1
ATOM 691 C C . GLY A 1 89 ? 2.057 5.860 -9.014 1.00 90.81 89 GLY A C 1
ATOM 692 O O . GLY A 1 89 ? 2.041 6.632 -8.052 1.00 90.81 89 GLY A O 1
ATOM 693 N N . GLN A 1 90 ? 1.071 5.004 -9.239 1.00 94.81 90 GLN A N 1
ATOM 694 C CA . GLN A 1 90 ? -0.020 4.792 -8.295 1.00 94.81 90 GLN A CA 1
ATOM 695 C C . GLN A 1 90 ? -0.174 3.296 -8.040 1.00 94.81 90 GLN A C 1
ATOM 697 O O . GLN A 1 90 ? 0.141 2.478 -8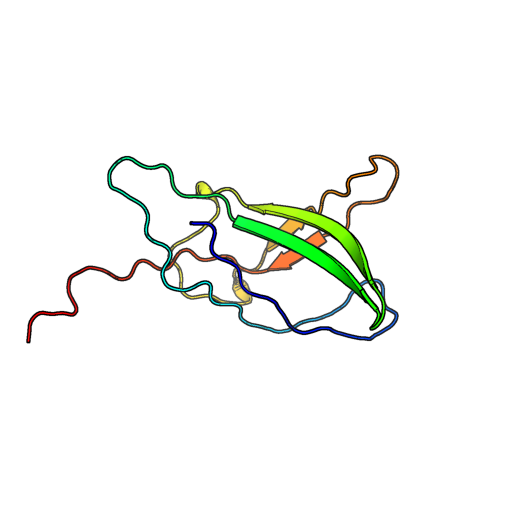.906 1.00 94.81 90 GLN A O 1
ATOM 702 N N . ILE A 1 91 ? -0.656 2.940 -6.854 1.00 95.12 91 ILE A N 1
ATOM 703 C CA . ILE A 1 91 ? -1.043 1.571 -6.514 1.00 95.12 91 ILE A CA 1
ATOM 704 C C . ILE A 1 91 ? -2.549 1.521 -6.286 1.00 95.12 91 ILE A C 1
ATOM 706 O O . ILE A 1 91 ? -3.091 2.356 -5.567 1.00 95.12 91 ILE A O 1
ATOM 710 N N . LEU A 1 92 ? -3.218 0.552 -6.908 1.00 96.44 92 LEU A N 1
ATOM 711 C CA . LEU A 1 92 ? -4.622 0.255 -6.654 1.00 96.44 92 LEU A CA 1
ATOM 712 C C . LEU A 1 92 ? -4.695 -0.837 -5.590 1.00 96.44 92 LEU A C 1
ATOM 714 O O . LEU A 1 92 ? -4.233 -1.955 -5.827 1.00 96.44 92 LEU A O 1
ATOM 718 N N . ALA A 1 93 ? -5.242 -0.516 -4.425 1.00 95.94 93 ALA A N 1
ATOM 719 C CA . ALA A 1 93 ? -5.343 -1.453 -3.314 1.00 95.94 93 ALA A CA 1
ATOM 720 C C . ALA A 1 93 ? -6.490 -1.080 -2.375 1.00 95.94 93 ALA A C 1
ATOM 722 O O . ALA A 1 93 ? -6.989 0.040 -2.410 1.00 95.94 93 ALA A O 1
ATOM 723 N N . ASP A 1 94 ? -6.888 -2.037 -1.548 1.00 95.38 94 ASP A N 1
ATOM 724 C CA . ASP A 1 94 ? -7.792 -1.843 -0.420 1.00 95.38 94 ASP A CA 1
ATOM 725 C C . ASP A 1 94 ? -7.003 -2.093 0.877 1.00 95.38 94 ASP A C 1
ATOM 727 O O . ASP A 1 94 ? -6.242 -3.067 0.950 1.00 95.38 94 ASP A O 1
ATOM 731 N N . PHE A 1 95 ? -7.131 -1.215 1.875 1.00 94.19 95 PHE A N 1
ATOM 732 C CA . PHE A 1 95 ? -6.331 -1.258 3.101 1.00 94.19 95 PHE A CA 1
ATOM 733 C C . PHE A 1 95 ? -7.205 -1.186 4.346 1.00 94.19 95 PHE A C 1
ATOM 735 O O . PHE A 1 95 ? -7.695 -0.130 4.716 1.00 94.19 95 PHE A O 1
ATOM 742 N N . GL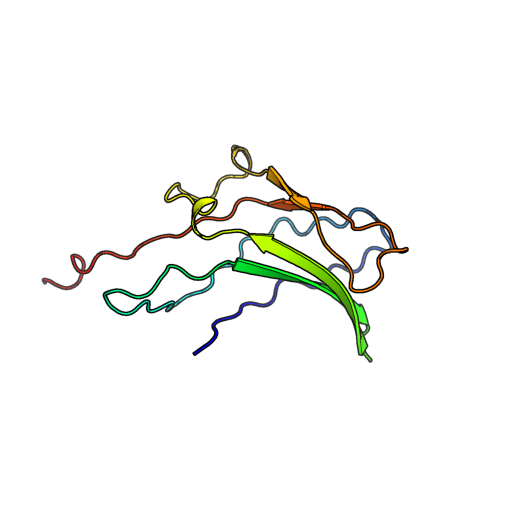N A 1 96 ? -7.286 -2.310 5.048 1.00 91.69 96 GLN A N 1
ATOM 743 C CA . GLN A 1 96 ? -8.174 -2.489 6.193 1.00 91.69 96 GLN A CA 1
ATOM 744 C C . GLN A 1 96 ? -7.376 -2.633 7.497 1.00 91.69 96 GLN A C 1
ATOM 746 O O . GLN A 1 96 ? -6.317 -3.275 7.521 1.00 91.69 96 GLN A O 1
ATOM 751 N N . LEU A 1 97 ? -7.907 -2.114 8.608 1.00 89.00 97 LEU A N 1
ATOM 752 C CA . LEU A 1 97 ? -7.403 -2.359 9.962 1.00 89.00 97 LEU A CA 1
ATOM 753 C C . LEU A 1 97 ? -8.387 -3.227 10.756 1.00 89.00 97 LEU A C 1
ATOM 755 O O . LEU A 1 97 ? -9.258 -2.743 11.479 1.00 89.00 97 LEU A O 1
ATOM 759 N N . VAL A 1 98 ? -8.187 -4.542 10.683 1.00 86.38 98 VAL A N 1
ATOM 760 C CA . VAL A 1 98 ? -9.027 -5.510 11.399 1.00 86.38 98 VAL A CA 1
ATOM 761 C C . VAL A 1 98 ? -8.629 -5.587 12.873 1.00 86.38 98 VAL A C 1
ATOM 763 O O . VAL A 1 98 ? -7.511 -5.978 13.218 1.00 86.38 98 VAL A O 1
ATOM 766 N N . ARG A 1 99 ? -9.571 -5.257 13.760 1.00 81.75 99 ARG A N 1
ATOM 767 C CA . ARG A 1 99 ? -9.400 -5.378 15.212 1.00 81.75 99 ARG A CA 1
ATOM 768 C C . ARG A 1 99 ? -9.845 -6.758 15.667 1.00 81.75 99 ARG A C 1
ATOM 770 O O . ARG A 1 99 ? -10.993 -7.142 15.474 1.00 81.75 99 ARG A O 1
ATOM 777 N N . ILE A 1 100 ? -8.948 -7.487 16.318 1.00 77.50 100 ILE A N 1
ATOM 778 C CA . ILE A 1 100 ? -9.325 -8.706 17.032 1.00 77.50 100 ILE A CA 1
ATOM 779 C C . ILE A 1 100 ? -9.742 -8.262 18.434 1.00 77.50 100 ILE A C 1
ATOM 781 O O . ILE A 1 100 ? -8.896 -7.855 19.230 1.00 77.50 100 ILE A O 1
ATOM 785 N N . GLY A 1 101 ? -11.048 -8.261 18.706 1.00 64.31 101 GLY A N 1
ATOM 786 C CA . GLY A 1 101 ? -11.569 -7.992 20.044 1.00 64.31 101 GLY A CA 1
ATOM 787 C C . GLY A 1 101 ? -11.050 -9.019 21.054 1.00 64.31 101 GLY A C 1
ATOM 788 O O . GLY A 1 101 ? -10.834 -10.183 20.721 1.00 64.31 101 GLY A O 1
ATOM 789 N N . SER A 1 102 ? -10.880 -8.601 22.307 1.00 52.28 102 SER A N 1
ATOM 790 C CA . SER A 1 102 ? -10.515 -9.459 23.444 1.00 52.28 102 SER A CA 1
ATOM 791 C C . SER A 1 102 ? -11.595 -10.483 23.836 1.00 52.28 102 SER A C 1
ATOM 793 O O . SER A 1 102 ? -11.461 -11.141 24.861 1.00 52.28 102 SER A O 1
ATOM 795 N N . GLU A 1 103 ? -12.669 -10.621 23.058 1.00 50.59 103 GLU A N 1
ATOM 796 C CA . GLU A 1 103 ? -13.847 -11.430 23.400 1.00 50.59 103 GLU A CA 1
ATOM 797 C C . GLU A 1 103 ? -13.737 -12.910 22.992 1.00 50.59 103 GLU A C 1
ATOM 799 O O . GLU A 1 103 ? -14.646 -13.682 23.263 1.00 50.59 103 GLU A O 1
ATOM 804 N N . ALA A 1 104 ? -12.622 -13.347 22.394 1.00 45.28 104 ALA A N 1
ATOM 805 C CA . ALA A 1 104 ? -12.446 -14.729 21.927 1.00 45.28 104 ALA A CA 1
ATOM 806 C C . ALA A 1 104 ? -11.546 -15.612 22.822 1.00 45.28 104 ALA A C 1
ATOM 808 O O . ALA A 1 104 ? -10.999 -16.602 22.341 1.00 45.28 104 ALA A O 1
ATOM 809 N N . MET A 1 105 ? -11.356 -15.268 24.103 1.00 44.34 105 MET A N 1
ATOM 810 C CA . MET A 1 105 ? -10.697 -16.160 25.079 1.00 44.34 105 MET A CA 1
ATOM 811 C C . MET A 1 105 ? -11.445 -16.242 26.416 1.00 44.34 105 MET A C 1
ATOM 813 O O . MET A 1 105 ? -10.845 -16.151 27.487 1.00 44.34 105 MET A O 1
ATOM 817 N N . ALA A 1 106 ? -12.760 -16.410 26.350 1.00 43.19 106 ALA A N 1
ATOM 818 C CA . ALA A 1 106 ? -13.516 -17.055 27.412 1.00 43.19 106 ALA A CA 1
ATOM 819 C C . ALA A 1 106 ? -14.166 -18.292 26.789 1.00 43.19 106 ALA A C 1
ATOM 821 O O . ALA A 1 106 ? -15.153 -18.152 26.078 1.00 43.19 106 ALA A O 1
ATOM 822 N N . ASP A 1 107 ? -13.487 -19.431 26.935 1.00 42.09 107 ASP A N 1
ATOM 823 C CA . ASP A 1 107 ? -14.038 -20.774 27.181 1.00 42.09 107 ASP A CA 1
ATOM 824 C C . ASP A 1 107 ? -12.879 -21.768 27.384 1.00 42.09 107 ASP A C 1
ATOM 826 O O . ASP A 1 107 ? -11.984 -21.846 26.508 1.00 42.09 107 ASP A O 1
#